Protein AF-A0A843RQG8-F1 (afdb_monomer)

Structure (mmCIF, N/CA/C/O backbone):
data_AF-A0A843RQG8-F1
#
_entry.id   AF-A0A843RQG8-F1
#
loop_
_atom_site.group_PDB
_atom_site.id
_atom_site.type_symbol
_atom_site.label_atom_id
_atom_site.label_alt_id
_atom_site.label_comp_id
_atom_site.label_asym_id
_atom_site.label_entity_id
_atom_site.label_seq_id
_atom_site.pdbx_PDB_ins_code
_atom_site.Cartn_x
_atom_site.Cartn_y
_atom_site.Cartn_z
_atom_site.occupancy
_atom_site.B_iso_or_equiv
_atom_site.auth_seq_id
_atom_site.auth_comp_id
_atom_site.auth_asym_id
_atom_site.auth_atom_id
_atom_site.pdbx_PDB_model_num
ATOM 1 N N . ARG A 1 1 ? -6.164 -6.326 -9.193 1.00 67.69 1 ARG A N 1
ATOM 2 C CA . ARG A 1 1 ? -6.083 -6.389 -10.684 1.00 67.69 1 ARG A CA 1
ATOM 3 C C . ARG A 1 1 ? -4.617 -6.277 -11.085 1.00 67.69 1 ARG A C 1
ATOM 5 O O . ARG A 1 1 ? -3.954 -5.412 -10.527 1.00 67.69 1 ARG A O 1
ATOM 12 N N . ILE A 1 2 ? -4.131 -7.103 -12.015 1.00 66.12 2 ILE A N 1
ATOM 13 C CA . ILE A 1 2 ? -2.739 -7.054 -12.499 1.00 66.12 2 ILE A CA 1
ATOM 14 C C . ILE A 1 2 ? -2.741 -6.572 -13.958 1.00 66.12 2 ILE A C 1
ATOM 16 O O . ILE A 1 2 ? -3.539 -7.053 -14.764 1.00 66.12 2 ILE A O 1
ATOM 20 N N . ARG A 1 3 ? -1.911 -5.575 -14.285 1.00 67.00 3 ARG A N 1
ATOM 21 C CA . ARG A 1 3 ? -1.647 -5.098 -15.659 1.00 67.00 3 ARG A CA 1
ATOM 22 C C . ARG A 1 3 ? -0.131 -4.934 -15.805 1.00 67.00 3 ARG A C 1
ATOM 24 O O . ARG A 1 3 ? 0.427 -3.958 -15.306 1.00 67.00 3 ARG A O 1
ATOM 31 N N . GLY A 1 4 ? 0.527 -5.890 -16.463 1.00 79.94 4 GLY A N 1
ATOM 32 C CA . GLY A 1 4 ? 1.993 -5.983 -16.437 1.00 79.94 4 GLY A CA 1
ATOM 33 C C . GLY A 1 4 ? 2.498 -6.177 -15.003 1.00 79.94 4 GLY A C 1
ATOM 34 O O . GLY A 1 4 ? 1.829 -6.827 -14.209 1.00 79.94 4 GLY A O 1
ATOM 35 N N . ASP A 1 5 ? 3.614 -5.545 -14.641 1.00 80.31 5 ASP A N 1
ATOM 36 C CA . ASP A 1 5 ? 4.201 -5.670 -13.294 1.00 80.31 5 ASP A CA 1
ATOM 37 C C . ASP A 1 5 ? 3.431 -4.911 -12.197 1.00 80.31 5 ASP A C 1
ATOM 39 O O . ASP A 1 5 ? 3.758 -4.998 -11.013 1.00 80.31 5 ASP A O 1
ATOM 43 N N . HIS A 1 6 ? 2.400 -4.145 -12.561 1.00 84.25 6 HIS A N 1
ATOM 44 C CA . HIS A 1 6 ? 1.608 -3.387 -11.598 1.00 84.25 6 HIS A CA 1
ATOM 45 C C . HIS A 1 6 ? 0.579 -4.279 -10.906 1.00 84.25 6 HIS A C 1
ATOM 47 O O . HIS A 1 6 ? -0.310 -4.849 -11.547 1.00 84.25 6 HIS A O 1
ATOM 53 N N . HIS A 1 7 ? 0.662 -4.314 -9.582 1.00 87.56 7 HIS A N 1
ATOM 54 C CA . HIS A 1 7 ? -0.251 -5.013 -8.697 1.00 87.56 7 HIS A CA 1
ATOM 55 C C . HIS A 1 7 ? -1.095 -3.998 -7.929 1.00 87.56 7 HIS A C 1
ATOM 57 O O . HIS A 1 7 ? -0.591 -3.252 -7.090 1.00 87.56 7 HIS A O 1
ATOM 63 N N . ILE A 1 8 ? -2.397 -3.984 -8.214 1.00 90.94 8 ILE A N 1
ATOM 64 C CA . ILE A 1 8 ? -3.361 -3.135 -7.511 1.00 90.94 8 ILE A CA 1
ATOM 65 C C . ILE A 1 8 ? -4.020 -3.944 -6.395 1.00 90.94 8 ILE A C 1
ATOM 67 O O . ILE A 1 8 ? -4.673 -4.958 -6.681 1.00 90.94 8 ILE A O 1
ATOM 71 N N . PHE A 1 9 ? -3.886 -3.446 -5.166 1.00 92.12 9 PHE A N 1
ATOM 72 C CA . PHE A 1 9 ? -4.459 -3.974 -3.934 1.00 92.12 9 PHE A CA 1
ATOM 73 C C . PHE A 1 9 ? -5.556 -3.050 -3.404 1.00 92.12 9 PHE A C 1
ATOM 75 O O . PHE A 1 9 ? -5.411 -1.828 -3.382 1.00 92.12 9 PHE A O 1
ATOM 82 N N . SER A 1 10 ? -6.637 -3.660 -2.938 1.00 94.12 10 SER A N 1
ATOM 83 C CA . SER A 1 10 ? -7.762 -3.003 -2.276 1.00 94.12 10 SER A CA 1
ATOM 84 C C . SER A 1 10 ? -8.316 -3.949 -1.215 1.00 94.12 10 SER A C 1
ATOM 86 O O . SER A 1 10 ? -8.331 -5.163 -1.434 1.00 94.12 10 SER A O 1
ATOM 88 N N . LYS A 1 11 ? -8.791 -3.415 -0.089 1.00 92.12 11 LYS A N 1
ATOM 89 C CA . LYS A 1 11 ? -9.412 -4.188 0.994 1.00 92.12 11 LYS A CA 1
ATOM 90 C C . LYS A 1 11 ? -10.716 -3.510 1.406 1.00 92.12 11 LYS A C 1
ATOM 92 O O . LYS A 1 11 ? -10.767 -2.290 1.495 1.00 92.12 11 LYS A O 1
ATOM 97 N N . PHE A 1 12 ? -11.766 -4.290 1.656 1.00 93.31 12 PHE A N 1
ATOM 98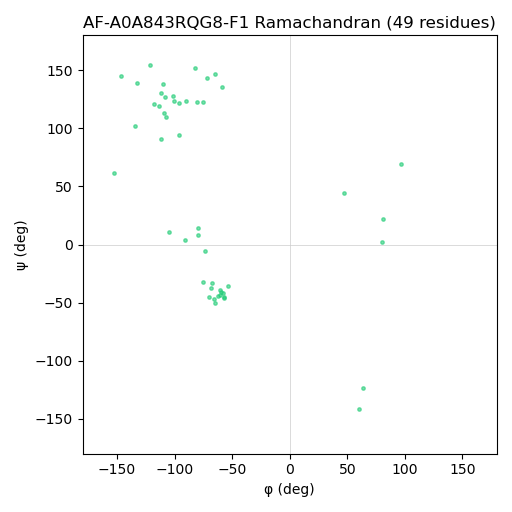 C CA . PHE A 1 12 ? -13.016 -3.748 2.191 1.00 93.31 12 PHE A CA 1
ATOM 99 C C . PHE A 1 12 ? -12.763 -3.056 3.542 1.00 93.31 12 PHE A C 1
ATOM 101 O O . PHE A 1 12 ? -12.028 -3.587 4.374 1.00 93.31 12 PHE A O 1
ATOM 108 N N . GLY A 1 13 ? -13.336 -1.865 3.737 1.00 92.19 13 GLY A N 1
ATOM 109 C CA . GLY A 1 13 ? -13.096 -1.036 4.926 1.00 92.19 13 GLY A CA 1
ATOM 110 C C . GLY A 1 13 ? -11.791 -0.226 4.905 1.00 92.19 13 GLY A C 1
ATOM 111 O O . GLY A 1 13 ? -11.517 0.488 5.864 1.00 92.19 13 GLY A O 1
ATOM 112 N N . VAL A 1 14 ? -11.007 -0.298 3.823 1.00 93.81 14 VAL A N 1
ATOM 113 C CA . VAL A 1 14 ? -9.823 0.541 3.584 1.00 93.81 14 VAL A CA 1
ATOM 114 C C . VAL A 1 14 ? -10.077 1.372 2.331 1.00 93.81 14 VAL A C 1
ATOM 116 O O . VAL A 1 14 ? -10.339 0.824 1.263 1.00 93.81 14 VAL A O 1
ATOM 119 N N . GLU A 1 15 ? -10.029 2.695 2.462 1.00 94.75 15 GLU A N 1
ATOM 120 C CA . GLU A 1 15 ? -10.333 3.614 1.358 1.00 94.75 15 GLU A CA 1
ATOM 121 C C . GLU A 1 15 ? -9.184 3.667 0.337 1.00 94.75 15 GLU A C 1
ATOM 123 O O . GLU A 1 15 ? -9.390 3.817 -0.867 1.00 94.75 15 GLU A O 1
ATOM 128 N N . GLU A 1 16 ? -7.953 3.505 0.811 1.00 94.50 16 GLU A N 1
ATOM 129 C CA . GLU A 1 16 ? -6.744 3.603 0.015 1.00 94.50 16 GLU A CA 1
ATOM 130 C C . GLU A 1 16 ? -6.549 2.371 -0.862 1.00 94.50 16 GLU A C 1
ATOM 132 O O . GLU A 1 16 ? -6.374 1.240 -0.401 1.00 94.50 16 GLU A O 1
ATOM 137 N N . ILE A 1 17 ? -6.462 2.626 -2.163 1.00 93.69 17 ILE A N 1
ATOM 138 C CA . ILE A 1 17 ? -6.031 1.645 -3.149 1.00 93.69 17 ILE A CA 1
ATOM 139 C C . ILE A 1 17 ? -4.512 1.757 -3.294 1.00 93.69 17 ILE A C 1
ATOM 141 O O . ILE A 1 17 ? -3.976 2.819 -3.620 1.00 93.69 17 ILE A O 1
ATOM 145 N N . ILE A 1 18 ? -3.806 0.648 -3.077 1.00 92.69 18 ILE A N 1
ATOM 146 C CA . ILE A 1 18 ? -2.346 0.594 -3.176 1.00 92.69 18 ILE A CA 1
ATOM 147 C C . ILE A 1 18 ? -1.962 -0.007 -4.521 1.00 92.69 18 ILE A C 1
ATOM 149 O O . ILE A 1 18 ? -2.350 -1.125 -4.849 1.00 92.69 18 ILE A O 1
ATOM 153 N N . ASN A 1 19 ? -1.165 0.725 -5.295 1.00 90.81 19 ASN A N 1
ATOM 154 C CA . ASN A 1 19 ? -0.583 0.229 -6.535 1.00 90.81 19 ASN A CA 1
ATOM 155 C C . ASN A 1 19 ? 0.914 -0.017 -6.331 1.00 90.81 19 ASN A C 1
ATOM 157 O O . ASN A 1 19 ? 1.693 0.927 -6.180 1.00 90.81 19 ASN A O 1
ATOM 161 N N . LEU A 1 20 ? 1.315 -1.284 -6.320 1.00 89.81 20 LEU A N 1
ATOM 162 C CA . LEU A 1 20 ? 2.709 -1.686 -6.199 1.00 89.81 20 LEU A CA 1
ATOM 163 C C . LEU A 1 20 ? 3.258 -2.067 -7.567 1.00 89.81 20 LEU A C 1
ATOM 165 O O . LEU A 1 20 ? 2.717 -2.914 -8.269 1.00 89.81 20 LEU A O 1
ATOM 169 N N . GLN A 1 21 ? 4.379 -1.449 -7.905 1.00 87.19 21 GLN A N 1
ATOM 170 C CA . GLN A 1 21 ? 5.216 -1.826 -9.032 1.00 87.19 21 GLN A CA 1
ATOM 171 C C . GLN A 1 21 ? 6.547 -2.333 -8.470 1.00 87.19 21 GLN A C 1
ATOM 173 O O . GLN A 1 21 ? 7.232 -1.546 -7.803 1.00 87.19 21 GLN A O 1
ATOM 178 N N . PRO A 1 22 ? 6.926 -3.594 -8.717 1.00 85.88 22 PRO A N 1
ATOM 179 C CA . PRO A 1 22 ? 8.206 -4.120 -8.288 1.00 85.88 22 PRO A CA 1
ATOM 180 C C . PRO A 1 22 ? 9.352 -3.396 -9.006 1.00 85.88 22 PRO A C 1
ATOM 182 O O . PRO A 1 22 ? 9.246 -2.990 -10.163 1.00 85.88 22 PRO A O 1
ATOM 185 N N . GLN A 1 23 ? 10.468 -3.239 -8.303 1.00 86.31 23 GLN A N 1
ATOM 186 C CA . GLN A 1 23 ? 11.767 -2.904 -8.869 1.00 86.31 23 GLN A CA 1
ATOM 187 C C . GLN A 1 23 ? 12.663 -4.134 -8.681 1.00 86.31 23 GLN A C 1
ATOM 189 O O . GLN A 1 23 ? 13.287 -4.317 -7.633 1.00 86.31 23 GLN A O 1
ATOM 194 N N . GLY A 1 24 ? 12.665 -5.024 -9.678 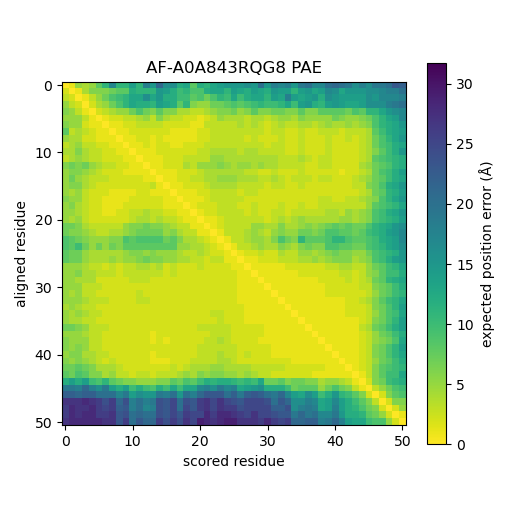1.00 86.75 24 GLY A N 1
ATOM 195 C CA . GLY A 1 24 ? 13.246 -6.361 -9.538 1.00 86.75 24 GLY A CA 1
ATOM 196 C C . GLY A 1 24 ? 12.488 -7.179 -8.488 1.00 86.75 24 GLY A C 1
ATOM 197 O O . GLY A 1 24 ? 11.274 -7.319 -8.572 1.00 86.75 24 GLY A O 1
ATOM 198 N N . SER A 1 25 ? 13.190 -7.680 -7.470 1.00 84.88 25 SER A N 1
ATOM 199 C CA . SER A 1 25 ? 12.599 -8.429 -6.347 1.00 84.88 25 SER A CA 1
ATOM 200 C C . SER A 1 25 ? 12.187 -7.559 -5.151 1.00 84.88 25 SER A C 1
ATOM 202 O O . SER A 1 25 ? 11.781 -8.091 -4.118 1.00 84.88 25 SER A O 1
ATOM 204 N N . LYS A 1 26 ? 12.316 -6.227 -5.246 1.00 86.00 26 LYS A N 1
ATOM 205 C CA . LYS A 1 26 ? 12.083 -5.298 -4.127 1.00 86.00 26 LYS A CA 1
ATOM 206 C C . LYS A 1 26 ? 11.002 -4.270 -4.443 1.00 86.00 26 LYS A C 1
ATOM 208 O O . LYS A 1 26 ? 10.781 -3.903 -5.594 1.00 86.00 26 LYS A O 1
ATOM 213 N N . ALA A 1 27 ? 10.365 -3.758 -3.394 1.00 88.00 27 ALA A N 1
ATOM 214 C CA . ALA A 1 27 ? 9.528 -2.566 -3.479 1.00 88.00 27 ALA A CA 1
ATOM 215 C C . ALA A 1 27 ? 10.387 -1.296 -3.407 1.00 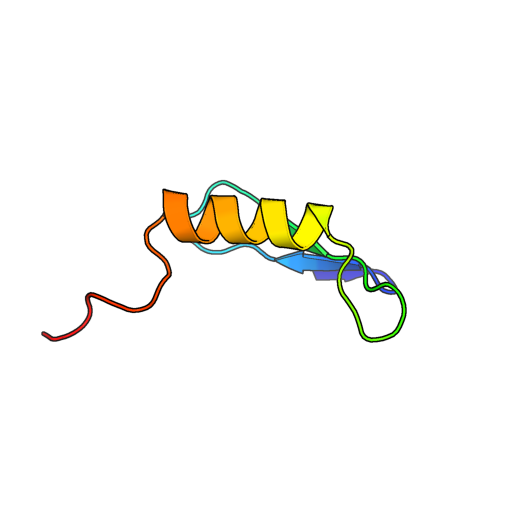88.00 27 ALA A C 1
ATOM 217 O O . ALA A 1 27 ? 11.445 -1.271 -2.771 1.00 88.00 27 ALA A O 1
ATOM 218 N N . LYS A 1 28 ? 9.909 -0.214 -4.022 1.00 89.88 28 LYS A N 1
ATOM 219 C CA . LYS A 1 28 ? 10.548 1.102 -3.911 1.00 89.88 28 LYS A CA 1
ATOM 220 C C . LYS A 1 28 ? 10.306 1.666 -2.497 1.00 89.88 28 LYS A C 1
ATOM 222 O O . LYS A 1 28 ? 9.198 1.505 -1.981 1.00 89.88 28 LYS A O 1
ATOM 227 N N . PRO A 1 29 ? 11.260 2.374 -1.860 1.00 93.06 29 PRO A N 1
ATOM 228 C CA . PRO A 1 29 ? 11.107 2.843 -0.474 1.00 93.06 29 PRO A CA 1
ATOM 229 C C . PRO A 1 29 ? 9.827 3.649 -0.200 1.00 93.06 29 PRO A C 1
ATOM 231 O O . PRO A 1 29 ? 9.209 3.509 0.855 1.00 93.06 29 PRO A O 1
ATOM 234 N N . TYR A 1 30 ? 9.373 4.454 -1.164 1.00 93.94 30 TYR A N 1
ATOM 235 C CA . TYR A 1 30 ? 8.129 5.215 -1.019 1.00 93.94 30 TYR A CA 1
ATOM 236 C C . TYR A 1 30 ? 6.883 4.318 -0.976 1.00 93.94 30 TYR A C 1
ATOM 238 O O . TYR A 1 30 ? 5.935 4.637 -0.265 1.00 93.94 30 TYR A O 1
ATOM 246 N N . GLN A 1 31 ? 6.886 3.186 -1.686 1.00 92.25 31 GLN A N 1
ATOM 247 C CA . GLN A 1 31 ? 5.780 2.225 -1.666 1.00 92.25 31 GLN A CA 1
ATOM 248 C C . GLN A 1 31 ? 5.691 1.543 -0.303 1.00 92.25 31 GLN A C 1
ATOM 250 O O . GLN A 1 31 ? 4.597 1.351 0.220 1.00 92.25 31 GLN A O 1
ATOM 255 N N . VAL A 1 32 ? 6.841 1.256 0.314 1.00 93.31 32 VAL A N 1
ATOM 256 C CA . VAL A 1 32 ? 6.898 0.751 1.693 1.00 93.31 32 VAL A CA 1
ATOM 257 C C . VAL A 1 32 ? 6.326 1.788 2.661 1.00 93.31 32 VAL A C 1
ATOM 259 O O . VAL A 1 32 ? 5.499 1.452 3.506 1.00 93.31 32 VAL A O 1
ATOM 262 N N . LYS A 1 33 ? 6.697 3.067 2.505 1.00 94.69 33 LYS A N 1
ATOM 263 C CA . LYS A 1 33 ? 6.138 4.162 3.314 1.00 94.69 33 LYS A CA 1
ATOM 264 C C . LYS A 1 33 ? 4.618 4.282 3.145 1.00 94.69 33 LYS A C 1
ATOM 266 O O . LYS A 1 33 ? 3.921 4.472 4.139 1.00 94.69 33 LYS A O 1
ATOM 271 N N . GLN A 1 34 ? 4.114 4.137 1.920 1.00 93.81 34 GLN A N 1
ATOM 272 C CA . GLN A 1 34 ? 2.683 4.177 1.614 1.00 93.81 34 GLN A CA 1
ATOM 273 C C . GLN A 1 34 ? 1.936 3.005 2.265 1.00 93.81 34 GLN A C 1
ATOM 275 O O . GLN A 1 34 ? 0.964 3.226 2.984 1.00 93.81 34 GLN A O 1
ATOM 280 N N . ALA A 1 35 ? 2.427 1.775 2.084 1.00 93.56 35 ALA A N 1
ATOM 281 C CA . ALA A 1 35 ? 1.833 0.581 2.682 1.00 93.56 35 ALA A CA 1
ATOM 282 C C . ALA A 1 35 ? 1.826 0.658 4.217 1.00 93.56 35 ALA A C 1
ATOM 284 O O . ALA A 1 35 ? 0.804 0.392 4.846 1.00 93.56 35 ALA A O 1
ATOM 285 N N . ARG A 1 36 ? 2.929 1.113 4.827 1.00 94.94 36 ARG A N 1
ATOM 286 C CA . ARG A 1 36 ? 3.004 1.350 6.275 1.00 94.94 36 ARG A CA 1
ATOM 287 C C . ARG A 1 36 ? 1.946 2.349 6.745 1.00 94.94 36 ARG A 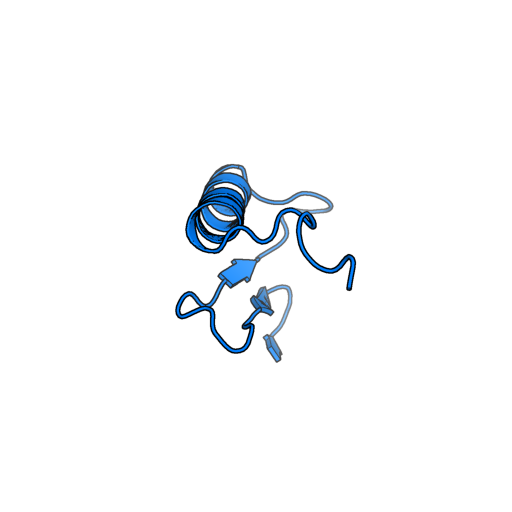C 1
ATOM 289 O O . ARG A 1 36 ? 1.345 2.130 7.791 1.00 94.94 36 ARG A O 1
ATOM 296 N N . GLY A 1 37 ? 1.724 3.431 5.998 1.00 94.94 37 GLY A N 1
ATOM 297 C CA . GLY A 1 37 ? 0.701 4.426 6.324 1.00 94.94 37 GLY A CA 1
ATOM 298 C C . GLY A 1 37 ? -0.692 3.808 6.431 1.00 94.94 37 GLY A C 1
ATOM 299 O O . GLY A 1 37 ? -1.387 4.049 7.4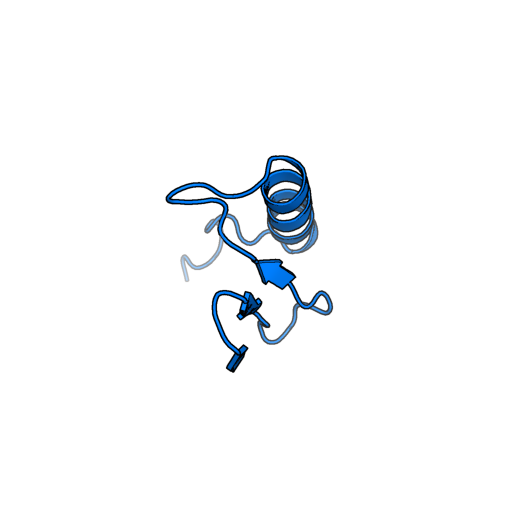14 1.00 94.94 37 GLY A O 1
ATOM 300 N N . VAL A 1 38 ? -1.051 2.945 5.478 1.00 94.62 38 VAL A N 1
ATOM 301 C CA . VAL A 1 38 ? -2.329 2.218 5.493 1.00 94.62 38 VAL A CA 1
ATOM 302 C C . VAL A 1 38 ? -2.404 1.244 6.667 1.00 94.62 38 VAL A C 1
ATOM 304 O O . VAL A 1 38 ? -3.388 1.251 7.401 1.00 94.62 38 VAL A O 1
ATOM 307 N N . ILE A 1 39 ? -1.355 0.449 6.897 1.00 93.31 39 ILE A N 1
ATOM 308 C CA . ILE A 1 39 ? -1.326 -0.520 8.004 1.00 93.31 39 ILE A CA 1
ATOM 309 C C . ILE A 1 39 ? -1.551 0.177 9.347 1.00 93.31 39 ILE A C 1
ATOM 311 O O . ILE A 1 39 ? -2.364 -0.282 10.141 1.00 93.31 39 ILE A O 1
ATOM 315 N N . VAL A 1 40 ? -0.871 1.301 9.584 1.00 94.38 40 VAL A N 1
ATOM 316 C CA . VAL A 1 40 ? -1.004 2.062 10.833 1.00 94.38 40 VAL A CA 1
ATOM 317 C C . VAL A 1 40 ? -2.373 2.737 10.930 1.00 94.38 40 VAL A C 1
ATOM 319 O O . VAL A 1 40 ? -3.010 2.654 11.977 1.00 94.38 40 VAL A O 1
ATOM 322 N N . LYS A 1 41 ? -2.851 3.375 9.852 1.00 94.38 41 LYS A N 1
ATOM 323 C CA . LYS A 1 41 ? -4.135 4.096 9.841 1.00 94.38 41 LYS A CA 1
ATOM 324 C C . LYS A 1 41 ? -5.319 3.175 10.145 1.00 94.38 41 LYS A C 1
ATOM 326 O O . LYS A 1 41 ? -6.217 3.576 10.875 1.00 94.38 41 LYS A O 1
ATOM 331 N N . TYR A 1 42 ? -5.295 1.951 9.622 1.00 94.75 42 TYR A N 1
ATOM 332 C CA . TYR A 1 42 ? -6.382 0.978 9.772 1.00 94.75 42 TYR A CA 1
ATOM 333 C C . TYR 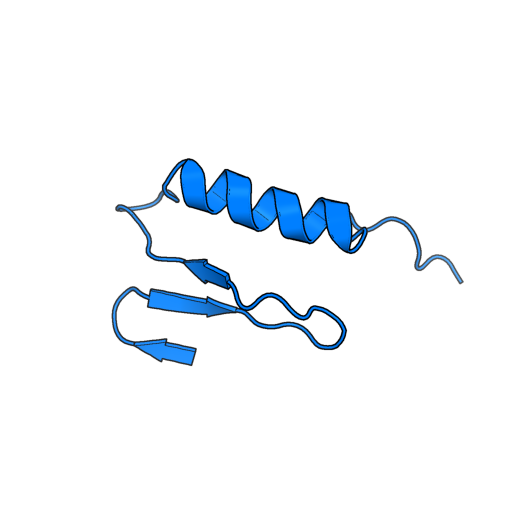A 1 42 ? -6.074 -0.135 10.779 1.00 94.75 42 TYR A C 1
ATOM 335 O O . TYR A 1 42 ? -6.805 -1.118 10.822 1.00 94.75 42 TYR A O 1
ATOM 343 N N . ARG A 1 43 ? -4.992 -0.005 11.566 1.00 92.56 43 ARG A N 1
ATOM 344 C CA . ARG A 1 43 ? -4.545 -1.005 12.555 1.00 92.56 43 ARG A CA 1
ATOM 345 C C . ARG A 1 43 ? -4.510 -2.434 11.998 1.00 92.56 43 ARG A C 1
ATOM 347 O O . ARG A 1 43 ? -4.916 -3.391 12.639 1.00 92.56 43 ARG A O 1
ATOM 354 N N . LEU A 1 44 ? -3.986 -2.594 10.785 1.00 89.38 44 LEU A N 1
ATOM 355 C CA . LEU A 1 44 ? -3.957 -3.882 10.082 1.00 89.38 44 LEU A CA 1
ATOM 356 C C . LEU A 1 44 ? -2.827 -4.813 10.563 1.00 89.38 44 LEU A C 1
ATOM 358 O O . LEU A 1 44 ? -2.490 -5.761 9.858 1.00 89.38 44 LEU A O 1
ATOM 362 N N . SER A 1 45 ? -2.201 -4.529 11.709 1.00 81.31 45 SER A N 1
ATOM 363 C CA . SER A 1 45 ? -1.020 -5.237 12.225 1.00 81.31 45 SER A CA 1
ATOM 364 C C . SER A 1 45 ? -1.319 -6.569 12.924 1.00 81.31 45 SER A C 1
ATOM 366 O O . SER A 1 45 ? -0.391 -7.177 13.442 1.00 81.31 45 SER A O 1
ATOM 368 N N . GLY A 1 46 ? -2.561 -7.063 12.879 1.00 71.38 46 GLY A N 1
ATOM 369 C CA . GLY A 1 46 ? -2.896 -8.419 13.333 1.00 71.38 46 GLY A CA 1
ATOM 370 C C . GLY A 1 46 ? -3.068 -8.579 14.844 1.00 71.38 46 GLY A C 1
ATOM 371 O O . GLY A 1 46 ? -2.966 -9.6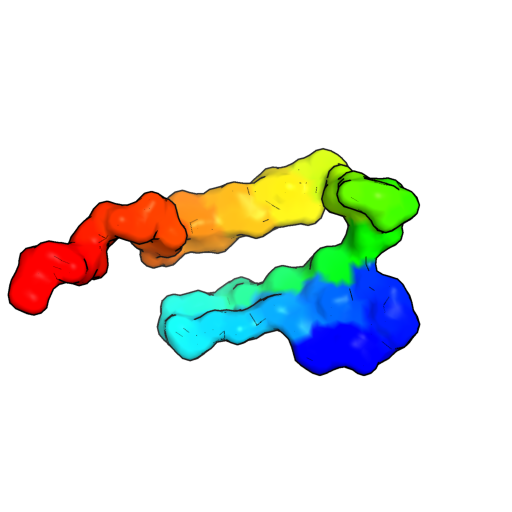95 15.338 1.00 71.38 46 GLY A O 1
ATOM 372 N N . GLU A 1 47 ? -3.356 -7.499 15.566 1.00 65.00 47 GLU A N 1
ATOM 373 C CA . GLU A 1 47 ? -3.837 -7.566 16.948 1.00 65.00 47 GLU A CA 1
ATOM 374 C C . GLU A 1 47 ? -5.321 -7.173 16.942 1.00 65.00 47 GL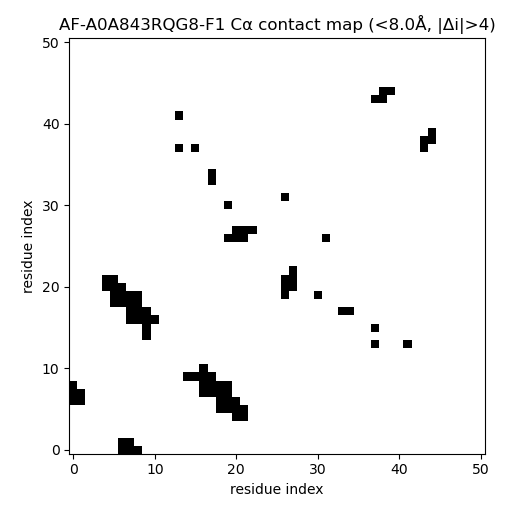U A C 1
ATOM 376 O O . GLU A 1 47 ? -5.654 -6.119 16.405 1.00 65.00 47 GLU A O 1
ATOM 381 N N . GLU A 1 48 ? -6.169 -8.032 17.522 1.00 62.50 48 GLU A N 1
ATOM 382 C CA . GLU A 1 48 ? -7.650 -8.023 17.552 1.00 62.50 48 GLU A CA 1
ATOM 383 C C . GLU A 1 48 ? -8.349 -8.907 16.500 1.00 62.50 48 GLU A C 1
ATOM 385 O O . GLU A 1 48 ? -9.017 -8.425 15.595 1.00 62.50 48 GLU A O 1
ATOM 390 N N . ASP A 1 49 ? -8.223 -10.226 16.682 1.00 57.28 49 ASP A N 1
ATOM 391 C CA . ASP A 1 49 ? -9.345 -11.180 16.592 1.00 57.28 49 ASP A CA 1
ATOM 392 C C . ASP A 1 49 ? -9.018 -12.396 17.493 1.00 57.28 49 ASP A C 1
ATOM 394 O O . ASP A 1 49 ? -8.857 -13.528 17.044 1.00 57.28 49 ASP A O 1
ATOM 398 N N . GLU A 1 50 ? -8.860 -12.148 18.799 1.00 52.84 50 GLU A N 1
ATOM 399 C CA . GLU A 1 50 ? -9.170 -13.155 19.825 1.00 52.84 50 GLU A CA 1
ATOM 400 C C . GLU A 1 50 ? -10.590 -12.859 20.321 1.00 52.84 50 GLU A C 1
ATOM 402 O O . GLU A 1 50 ? -10.800 -12.005 21.187 1.00 52.84 50 GLU A O 1
ATOM 407 N N . LYS A 1 51 ? -11.576 -13.537 19.733 1.00 41.22 51 LYS A N 1
ATOM 408 C CA . LYS A 1 51 ? -12.885 -13.784 20.342 1.00 41.22 51 LYS A CA 1
ATOM 409 C C . LYS A 1 51 ? -13.360 -15.184 20.000 1.00 41.22 51 LYS A C 1
ATOM 411 O O . LYS A 1 51 ? -13.221 -15.574 18.822 1.00 41.22 51 LYS A O 1
#

Sequence (51 aa):
RIRGDHHIFSKFGVEEIINLQPQGSKAKPYQVKQARGVIVKYRLSGEEDEK

Solvent-accessible surface area (backbone atoms only — not comparable to full-atom values): 3387 Å² total; per-residue (Å²): 96,75,65,82,76,37,40,46,46,75,49,94,98,49,90,68,70,48,76,48,54,64,58,83,96,39,74,48,73,67,56,53,54,51,54,49,49,51,36,63,76,67,56,65,80,80,73,88,86,90,126

Foldseek 3Di:
DDDPQWDWDDDPVQPDIQIFHDPVPDTDVVSVVVVVVRCVVVVVVPPDDPD

p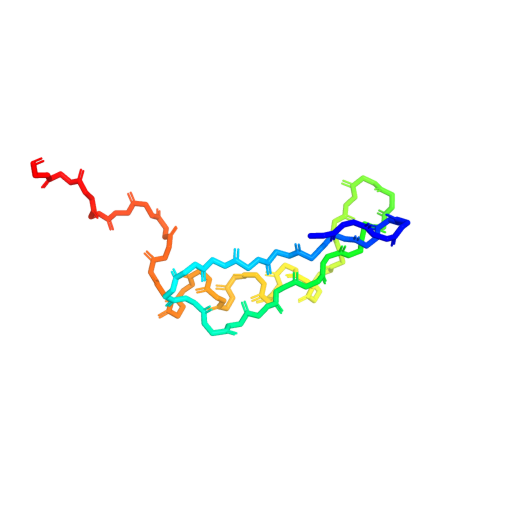LDDT: mean 85.53, std 12.45, range [41.22, 94.94]

Radius of gyration: 12.73 Å; Cα contacts (8 Å, |Δi|>4): 44; chains: 1; bounding box: 26×19×37 Å

Secondary structure (DSSP, 8-state):
-EETTEEEE--TT--PPEEE--BTTB--HHHHHHHHHHHHHTT-SS-----

Mean predicted aligned error: 6.17 Å

Nearest PDB structures (foldseek):
  4c26-assembly1_A  TM=6.684E-01  e=3.878E+00  Burkholderia pseudomallei K96243
  6g26-assembly1_F  TM=5.906E-01  e=5.837E+00  Burkholderia pseudomallei K96243